Protein AF-A0A6M1XJG4-F1 (afdb_monomer_lite)

Structure (mmCIF, N/CA/C/O backbone):
data_AF-A0A6M1XJG4-F1
#
_entry.id   AF-A0A6M1XJG4-F1
#
loop_
_atom_site.group_PDB
_atom_site.id
_atom_site.type_symbol
_atom_site.label_atom_id
_atom_site.label_alt_id
_atom_site.label_comp_id
_atom_site.label_asym_id
_atom_site.label_entity_id
_atom_site.label_seq_id
_atom_site.pdbx_PDB_ins_code
_atom_site.Cartn_x
_atom_site.Cartn_y
_atom_site.Cartn_z
_atom_site.occupancy
_atom_site.B_iso_or_equiv
_atom_site.auth_seq_id
_atom_site.auth_comp_id
_atom_site.auth_asym_id
_atom_site.auth_atom_id
_atom_site.pdbx_PDB_model_num
ATOM 1 N N . ASP A 1 1 ? 37.666 0.681 -7.922 1.00 51.69 1 ASP A N 1
ATOM 2 C CA . ASP A 1 1 ? 36.746 -0.466 -7.724 1.00 51.69 1 ASP A CA 1
ATOM 3 C C . ASP A 1 1 ? 35.303 -0.149 -7.318 1.00 51.69 1 ASP A C 1
ATOM 5 O O . ASP A 1 1 ? 34.482 -1.057 -7.278 1.00 51.69 1 ASP A O 1
ATOM 9 N N . SER A 1 2 ? 34.914 1.113 -7.099 1.00 64.75 2 SER A N 1
ATOM 10 C CA . SER A 1 2 ? 33.519 1.479 -6.785 1.00 64.75 2 SER A CA 1
ATOM 11 C C . SER A 1 2 ? 32.629 1.726 -8.017 1.00 64.75 2 SER A C 1
ATOM 13 O O . SER A 1 2 ? 31.413 1.564 -7.929 1.00 64.75 2 SER A O 1
ATOM 15 N N . SER A 1 3 ? 33.201 2.077 -9.17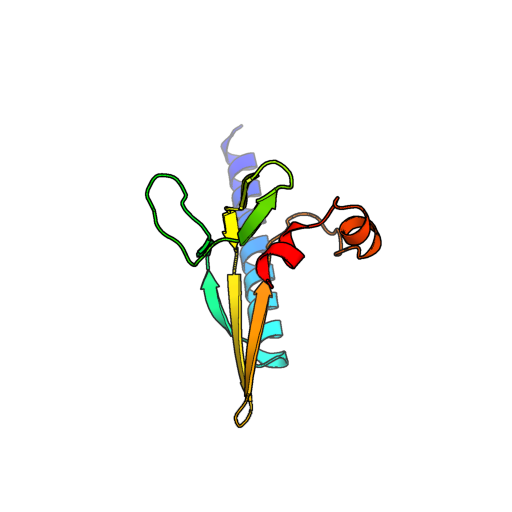5 1.00 84.50 3 SER A N 1
ATOM 16 C CA . SER A 1 3 ? 32.438 2.495 -10.365 1.00 84.50 3 SER A CA 1
ATOM 17 C C . SER A 1 3 ? 31.746 1.338 -11.089 1.00 84.50 3 SER A C 1
ATOM 19 O O . SER A 1 3 ? 30.566 1.451 -11.400 1.00 84.50 3 SER A O 1
ATOM 21 N N . ALA A 1 4 ? 32.426 0.208 -11.309 1.00 92.12 4 ALA A N 1
ATOM 22 C CA . ALA A 1 4 ? 31.849 -0.944 -12.010 1.00 92.12 4 ALA A CA 1
ATOM 23 C C . ALA A 1 4 ? 30.677 -1.560 -11.229 1.00 92.12 4 ALA A C 1
ATOM 25 O O . ALA A 1 4 ? 29.603 -1.784 -11.786 1.00 92.12 4 ALA A O 1
ATOM 26 N N . ARG A 1 5 ? 30.846 -1.742 -9.911 1.00 92.06 5 ARG A N 1
ATOM 27 C CA . ARG A 1 5 ? 29.773 -2.200 -9.018 1.00 92.06 5 ARG A CA 1
ATOM 28 C C . ARG A 1 5 ? 28.599 -1.218 -8.998 1.00 92.06 5 ARG A C 1
ATOM 30 O O . ARG A 1 5 ? 2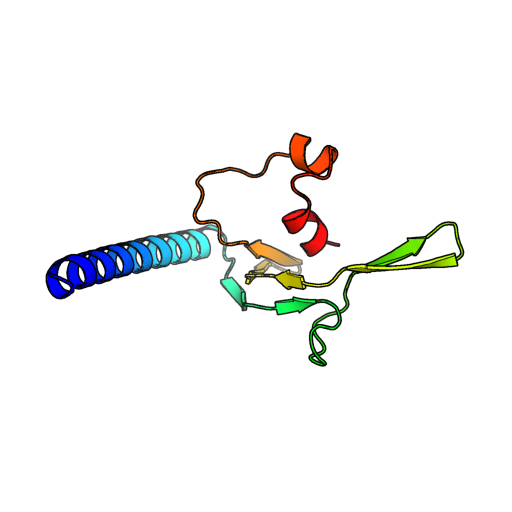7.455 -1.644 -9.111 1.00 92.06 5 ARG A O 1
ATOM 37 N N . MET A 1 6 ? 28.865 0.084 -8.881 1.00 94.19 6 MET A N 1
ATOM 38 C CA . MET A 1 6 ? 27.813 1.107 -8.892 1.00 94.19 6 MET A CA 1
ATOM 39 C C . MET A 1 6 ? 27.062 1.141 -10.230 1.00 94.19 6 MET A C 1
ATOM 41 O O . MET A 1 6 ? 25.837 1.228 -10.246 1.00 94.19 6 MET A O 1
ATOM 45 N N . ASN A 1 7 ? 27.774 1.014 -11.350 1.00 93.88 7 ASN A N 1
ATOM 46 C CA . ASN A 1 7 ? 27.176 0.937 -12.682 1.00 93.88 7 ASN A CA 1
ATOM 47 C C . ASN A 1 7 ? 26.282 -0.298 -12.823 1.00 93.88 7 ASN A C 1
ATOM 49 O O . ASN A 1 7 ? 25.176 -0.188 -13.345 1.00 93.88 7 ASN A O 1
ATOM 53 N N . TYR A 1 8 ? 26.715 -1.446 -12.298 1.00 94.50 8 TYR A N 1
ATOM 54 C CA . TYR A 1 8 ? 25.901 -2.658 -12.286 1.00 94.50 8 TYR A CA 1
ATOM 55 C C . TYR A 1 8 ? 24.629 -2.501 -11.440 1.00 94.50 8 TYR A C 1
ATOM 57 O O . TYR A 1 8 ? 23.546 -2.859 -11.896 1.00 94.50 8 TYR A O 1
ATOM 65 N N . ILE A 1 9 ? 24.722 -1.896 -10.249 1.00 95.12 9 ILE A N 1
ATOM 66 C CA . ILE A 1 9 ? 23.551 -1.611 -9.402 1.00 95.12 9 ILE A CA 1
ATOM 67 C C . ILE A 1 9 ? 22.577 -0.666 -10.116 1.00 95.12 9 ILE A C 1
ATOM 69 O O . ILE A 1 9 ? 21.377 -0.926 -10.137 1.00 95.12 9 ILE A O 1
ATOM 73 N N . ARG A 1 10 ? 23.076 0.406 -10.746 1.00 95.50 10 ARG A N 1
ATOM 74 C CA . ARG A 1 10 ? 22.246 1.333 -11.537 1.00 95.50 10 ARG A CA 1
ATOM 75 C C . ARG A 1 10 ? 21.554 0.624 -12.697 1.00 95.50 10 ARG A C 1
ATOM 77 O O . ARG A 1 10 ? 20.370 0.853 -12.927 1.00 95.50 10 ARG A O 1
ATOM 84 N N . TYR A 1 11 ? 22.276 -0.252 -13.394 1.00 96.31 11 TYR A N 1
ATOM 85 C CA . TYR A 1 11 ? 21.718 -1.070 -14.464 1.00 96.31 11 TYR A CA 1
ATOM 86 C C . TYR A 1 11 ? 20.587 -1.967 -13.947 1.00 96.31 11 TYR A C 1
ATOM 88 O O . TYR A 1 11 ? 19.483 -1.927 -14.489 1.00 96.31 11 TYR A O 1
ATOM 96 N N . GLN A 1 12 ? 20.818 -2.715 -12.862 1.00 96.00 12 GLN A N 1
ATOM 97 C CA . GLN A 1 12 ? 19.791 -3.566 -12.258 1.00 96.00 12 GLN A CA 1
ATOM 98 C C . GLN A 1 12 ? 18.575 -2.762 -11.788 1.00 96.00 12 GLN A C 1
ATOM 100 O O . GLN A 1 12 ? 17.447 -3.165 -12.056 1.00 96.00 12 GLN A O 1
ATOM 105 N N . LEU A 1 13 ? 18.785 -1.605 -11.153 1.00 95.12 13 LEU A N 1
ATOM 106 C CA . LEU A 1 13 ? 17.697 -0.729 -10.724 1.00 95.12 13 LEU A CA 1
ATOM 107 C C . LEU A 1 13 ? 16.859 -0.250 -11.917 1.00 95.12 13 LEU A C 1
ATOM 109 O O . LEU A 1 13 ? 15.633 -0.305 -11.860 1.00 95.12 13 LEU A O 1
ATOM 113 N N . GLY A 1 14 ? 17.507 0.149 -13.015 1.00 97.06 14 GLY A N 1
ATOM 114 C CA . GLY A 1 14 ? 16.821 0.531 -14.250 1.00 97.06 14 GLY A CA 1
ATOM 115 C C . GLY A 1 14 ? 15.972 -0.606 -14.823 1.00 97.06 14 GLY A C 1
ATOM 116 O O . GLY A 1 14 ? 14.809 -0.395 -15.162 1.00 97.06 14 GLY A O 1
ATOM 117 N N . GLN A 1 15 ? 16.514 -1.827 -14.859 1.00 96.31 15 GLN A N 1
ATOM 118 C CA . GLN A 1 15 ? 15.773 -3.014 -15.299 1.00 96.31 15 GLN A CA 1
ATOM 119 C C . GLN A 1 15 ? 14.573 -3.317 -14.391 1.00 96.31 15 GLN A C 1
ATOM 121 O O . GLN A 1 15 ? 13.491 -3.647 -14.878 1.00 96.31 15 GLN A O 1
ATOM 126 N N . THR A 1 16 ? 14.733 -3.174 -13.075 1.00 93.75 16 THR A N 1
ATOM 127 C CA . THR A 1 16 ? 13.644 -3.363 -12.111 1.00 93.75 16 THR A CA 1
ATOM 128 C C . THR A 1 16 ? 12.540 -2.327 -12.307 1.00 93.75 16 THR A C 1
ATOM 130 O O . THR A 1 16 ? 11.376 -2.707 -12.412 1.00 93.75 16 THR A O 1
ATOM 133 N N . ILE A 1 17 ? 12.880 -1.041 -12.444 1.00 94.38 17 ILE A N 1
ATOM 134 C CA . ILE A 1 17 ? 11.898 0.033 -12.674 1.00 94.38 17 ILE A CA 1
ATOM 135 C C . ILE A 1 17 ? 11.108 -0.212 -13.964 1.00 94.38 17 ILE A C 1
ATOM 137 O O . ILE A 1 17 ? 9.884 -0.070 -13.965 1.00 94.38 17 ILE A O 1
ATOM 141 N N . GLN A 1 18 ? 11.776 -0.631 -15.044 1.00 96.31 18 GLN A N 1
ATOM 142 C CA . GLN A 1 18 ? 11.115 -0.953 -16.313 1.00 96.31 18 GLN A CA 1
ATOM 143 C C . GLN A 1 18 ? 10.111 -2.102 -16.154 1.00 96.31 18 GLN A C 1
ATOM 145 O O . GLN A 1 18 ? 8.962 -1.977 -16.578 1.00 96.31 18 GLN A O 1
ATOM 150 N N . LYS A 1 19 ? 10.514 -3.196 -15.496 1.00 93.00 19 LYS A N 1
ATOM 151 C CA . LYS A 1 19 ? 9.641 -4.354 -15.247 1.00 93.00 19 LYS A CA 1
ATOM 152 C C . LYS A 1 19 ? 8.443 -4.001 -14.368 1.00 93.00 19 LYS A C 1
ATOM 154 O O . LYS A 1 19 ? 7.324 -4.384 -14.698 1.00 93.00 19 LYS A O 1
ATOM 159 N N . VAL A 1 20 ? 8.665 -3.257 -13.282 1.00 91.00 20 VAL A N 1
ATOM 160 C CA . VAL A 1 20 ? 7.592 -2.822 -12.375 1.00 91.00 20 VAL A CA 1
ATOM 161 C C . VAL A 1 20 ? 6.618 -1.906 -13.110 1.00 91.00 20 VAL A C 1
ATOM 163 O O . VAL A 1 20 ? 5.418 -2.148 -13.074 1.00 91.00 20 VAL A O 1
ATOM 166 N N . THR A 1 21 ? 7.118 -0.917 -13.854 1.00 92.31 21 THR A N 1
ATOM 167 C CA . THR A 1 21 ? 6.270 -0.011 -14.648 1.00 92.31 21 THR A CA 1
ATOM 168 C C . THR A 1 21 ? 5.408 -0.779 -15.648 1.00 92.31 21 THR A C 1
ATOM 170 O O . THR A 1 21 ? 4.203 -0.544 -15.733 1.00 92.31 21 THR A O 1
ATOM 173 N N . TRP A 1 22 ? 5.998 -1.736 -16.370 1.00 94.75 22 TRP A N 1
ATOM 174 C CA . TRP A 1 22 ? 5.262 -2.588 -17.303 1.00 94.75 22 TRP A CA 1
ATOM 175 C C . TRP A 1 22 ? 4.164 -3.403 -16.604 1.00 94.75 22 TRP A C 1
ATOM 177 O O . TRP A 1 22 ? 3.030 -3.443 -17.085 1.00 94.75 22 TRP A O 1
ATOM 187 N N . ALA A 1 23 ? 4.475 -4.015 -15.457 1.00 91.00 23 ALA A N 1
ATOM 188 C CA . ALA A 1 23 ? 3.517 -4.811 -14.695 1.00 91.00 23 ALA A CA 1
ATOM 189 C C . ALA A 1 23 ? 2.345 -3.956 -14.189 1.00 91.00 23 ALA A C 1
ATOM 191 O O . ALA A 1 23 ? 1.191 -4.346 -14.356 1.00 91.00 23 ALA A O 1
ATOM 192 N N . LEU A 1 24 ? 2.625 -2.759 -13.661 1.00 89.75 24 LEU A N 1
ATOM 193 C CA . LEU A 1 24 ? 1.600 -1.823 -13.193 1.00 89.75 24 LEU A CA 1
ATOM 194 C C . LEU A 1 24 ? 0.686 -1.350 -14.328 1.00 89.75 24 LEU A C 1
ATOM 196 O O . LEU A 1 24 ? -0.533 -1.335 -14.172 1.00 89.75 24 LEU A O 1
ATOM 200 N N . GLN A 1 25 ? 1.250 -1.031 -15.496 1.00 92.12 25 GLN A N 1
ATOM 201 C CA . GLN A 1 25 ? 0.455 -0.676 -16.674 1.00 92.12 25 GLN A CA 1
ATOM 202 C C . GLN A 1 25 ? -0.436 -1.833 -17.140 1.00 92.12 25 GLN A C 1
ATOM 204 O O . GLN A 1 25 ? -1.588 -1.614 -17.511 1.00 92.12 25 GLN A O 1
ATOM 209 N N . LYS A 1 26 ? 0.086 -3.066 -17.137 1.00 94.06 26 LYS A N 1
ATOM 210 C CA . LYS A 1 26 ? -0.678 -4.265 -17.506 1.00 94.06 26 LYS A CA 1
ATOM 211 C C . LYS A 1 26 ? -1.822 -4.514 -16.519 1.00 94.06 26 LYS A C 1
ATOM 213 O O . LYS A 1 26 ? -2.940 -4.766 -16.955 1.00 94.06 26 LYS A O 1
ATOM 218 N N . GLN A 1 27 ? -1.549 -4.412 -15.218 1.00 91.50 27 GLN A N 1
ATOM 219 C CA . GLN A 1 27 ? -2.544 -4.571 -14.160 1.00 91.50 27 GLN A CA 1
ATOM 220 C C . GLN A 1 27 ? -3.656 -3.531 -14.299 1.00 91.50 27 GLN A C 1
ATOM 222 O O . GLN A 1 27 ? -4.816 -3.913 -14.388 1.00 91.50 27 GLN A O 1
ATOM 227 N N . SER A 1 28 ? -3.301 -2.249 -14.426 1.00 91.56 28 SER A N 1
ATOM 228 C CA . SER A 1 28 ? -4.276 -1.161 -14.556 1.00 91.56 28 SER A CA 1
ATOM 229 C C . SER A 1 28 ? -5.197 -1.335 -15.769 1.00 91.56 28 SER A C 1
ATOM 231 O O . SER A 1 28 ? -6.410 -1.190 -15.654 1.00 91.56 28 SER A O 1
ATOM 233 N N . LYS A 1 29 ? -4.652 -1.754 -16.922 1.00 92.31 29 LYS A N 1
ATOM 234 C CA . LYS A 1 29 ? -5.459 -2.056 -18.118 1.00 92.31 29 LYS A CA 1
ATOM 235 C C . LYS A 1 29 ? -6.422 -3.228 -17.929 1.00 92.31 29 LYS A C 1
ATOM 237 O O . LYS A 1 29 ? -7.475 -3.235 -18.553 1.00 92.31 29 LYS A O 1
ATOM 242 N N . ASN A 1 30 ? -6.044 -4.224 -17.131 1.00 92.69 30 ASN A N 1
ATOM 243 C CA . ASN A 1 30 ? -6.837 -5.436 -16.944 1.00 92.69 30 ASN A CA 1
ATOM 244 C C . ASN A 1 30 ? -7.912 -5.288 -15.860 1.00 92.69 30 ASN A C 1
ATOM 246 O O . ASN A 1 30 ? -8.915 -5.988 -15.928 1.00 92.69 30 ASN A O 1
ATOM 250 N N . THR A 1 31 ? -7.697 -4.436 -14.856 1.00 91.44 31 THR A N 1
ATOM 251 C CA . THR A 1 31 ? -8.623 -4.274 -13.724 1.00 91.44 31 THR A CA 1
ATOM 252 C C . THR A 1 31 ? -9.433 -2.982 -13.779 1.00 91.44 31 THR A C 1
ATOM 254 O O . THR A 1 31 ? -10.375 -2.840 -13.012 1.00 91.44 31 THR A O 1
ATOM 257 N N . GLY A 1 32 ? -9.041 -2.004 -14.603 1.00 91.81 32 GLY A N 1
ATOM 258 C CA . GLY A 1 32 ? -9.588 -0.642 -14.550 1.00 91.81 32 GLY A CA 1
ATOM 259 C C . GLY A 1 32 ? -9.127 0.164 -13.326 1.00 91.81 32 GLY A C 1
ATOM 260 O O . GLY A 1 32 ? -9.360 1.373 -13.257 1.00 91.81 32 GLY A O 1
ATOM 261 N N . MET A 1 33 ? -8.422 -0.477 -12.387 1.00 94.12 33 MET A N 1
ATOM 262 C CA . MET A 1 33 ? -7.885 0.164 -11.192 1.00 94.12 33 MET A CA 1
ATOM 263 C C . MET A 1 33 ? -6.704 1.054 -11.570 1.00 94.12 33 MET A C 1
ATOM 265 O O . MET A 1 33 ? -5.824 0.666 -12.348 1.00 94.12 33 MET A O 1
ATOM 269 N N . HIS A 1 34 ? -6.654 2.246 -10.998 1.00 93.19 34 HIS A N 1
ATOM 270 C CA . HIS A 1 34 ? -5.546 3.175 -11.171 1.00 93.19 34 HIS A CA 1
ATOM 271 C C . HIS A 1 34 ? -5.164 3.804 -9.828 1.00 93.19 34 HIS A C 1
ATOM 273 O O . HIS A 1 34 ? -6.023 3.924 -8.954 1.00 93.19 34 HIS A O 1
ATOM 279 N N . PRO A 1 35 ? -3.891 4.199 -9.639 1.00 94.56 35 PRO A N 1
ATOM 280 C CA . PRO A 1 35 ? -3.455 4.810 -8.391 1.00 94.56 35 PRO A C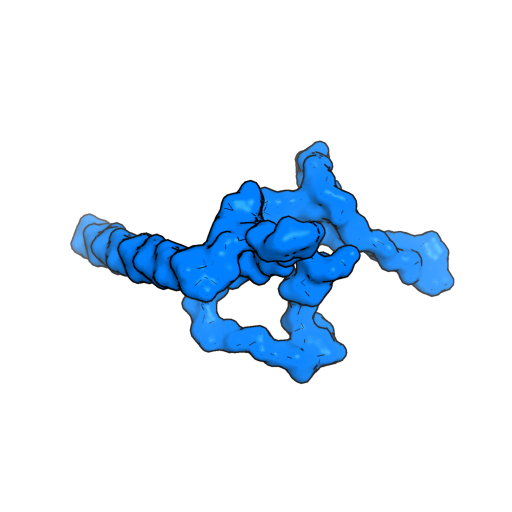A 1
ATOM 281 C C . PRO A 1 35 ? -4.268 6.057 -8.055 1.00 94.56 35 PRO A C 1
ATOM 283 O O . PRO A 1 35 ? -4.275 7.017 -8.825 1.00 94.56 35 PRO A O 1
ATOM 286 N N . LEU A 1 36 ? -4.916 6.041 -6.892 1.00 95.12 36 LEU A N 1
ATOM 287 C CA . LEU A 1 36 ? -5.582 7.203 -6.315 1.00 95.12 36 LEU A CA 1
ATOM 288 C C . LEU A 1 36 ? -4.585 8.021 -5.495 1.00 95.12 36 LEU A C 1
ATOM 290 O O . LEU A 1 36 ? -4.465 9.231 -5.668 1.00 95.12 36 LEU A O 1
ATOM 294 N N . GLN A 1 37 ? -3.853 7.351 -4.603 1.00 95.19 37 GLN A N 1
ATOM 295 C CA . GLN A 1 37 ? -2.881 7.993 -3.727 1.00 95.19 37 GLN A CA 1
ATOM 296 C C . GLN A 1 37 ? -1.779 7.012 -3.318 1.00 95.19 37 GLN A C 1
ATOM 298 O O . GLN A 1 37 ? -2.000 5.807 -3.210 1.00 95.19 37 GLN A O 1
ATOM 303 N N . THR A 1 38 ? -0.580 7.534 -3.076 1.00 94.88 38 THR A N 1
ATOM 304 C CA . THR A 1 38 ? 0.583 6.776 -2.593 1.00 94.88 38 THR A CA 1
ATOM 305 C C . THR A 1 38 ? 1.094 7.360 -1.284 1.00 94.88 38 THR A C 1
ATOM 307 O O . THR A 1 38 ? 0.927 8.557 -1.048 1.00 94.88 38 THR A O 1
ATOM 310 N N . GLU A 1 39 ? 1.776 6.545 -0.479 1.00 94.19 39 GLU A N 1
ATOM 311 C CA . GLU A 1 39 ? 2.482 6.971 0.738 1.00 94.19 39 GLU A CA 1
ATOM 312 C C . GLU A 1 39 ? 1.557 7.673 1.754 1.00 94.19 39 GLU A C 1
ATOM 314 O O . GLU A 1 39 ? 1.888 8.712 2.329 1.00 94.19 39 GLU A O 1
ATOM 319 N N . ILE A 1 40 ? 0.364 7.111 1.966 1.00 93.44 40 ILE A N 1
ATOM 320 C CA . ILE A 1 40 ? -0.676 7.701 2.814 1.00 93.44 40 ILE A CA 1
ATOM 321 C C . ILE A 1 40 ? -0.364 7.414 4.279 1.00 93.44 40 ILE A C 1
ATOM 323 O O . ILE A 1 40 ? -0.297 6.261 4.695 1.00 93.44 40 ILE A O 1
ATOM 327 N N . LEU A 1 41 ? -0.213 8.457 5.091 1.00 93.75 41 LEU A N 1
ATOM 328 C CA . LEU A 1 41 ? -0.115 8.303 6.542 1.00 93.75 41 LEU A CA 1
ATOM 329 C C . LEU A 1 41 ? -1.502 8.023 7.131 1.00 93.75 41 LEU A C 1
ATOM 331 O O . LEU A 1 41 ? -2.475 8.654 6.720 1.00 93.75 41 LEU A O 1
ATOM 335 N N . PHE A 1 42 ? -1.580 7.152 8.136 1.00 92.06 42 PHE A N 1
ATOM 336 C CA . PHE A 1 42 ? -2.766 6.987 8.980 1.00 92.06 42 PHE A CA 1
ATOM 337 C C . PHE A 1 42 ? -2.397 7.109 10.458 1.00 92.06 42 PHE A C 1
ATOM 339 O O . PHE A 1 42 ? -1.315 6.697 10.896 1.00 92.06 42 PHE A O 1
ATOM 346 N N . GLY A 1 43 ? -3.297 7.712 11.230 1.00 89.81 43 GLY A N 1
ATOM 347 C CA . GLY A 1 43 ? -3.006 8.157 12.586 1.00 89.81 43 GLY A CA 1
ATOM 348 C C . GLY A 1 43 ? -2.060 9.364 12.612 1.00 89.81 43 GLY A C 1
ATOM 349 O O . GLY A 1 43 ? -1.864 10.067 11.618 1.00 89.81 43 GLY A O 1
ATOM 350 N N . GLN A 1 44 ? -1.476 9.633 13.781 1.00 84.12 44 GLN A N 1
ATOM 351 C CA . GLN A 1 44 ? -0.592 10.782 13.986 1.00 84.12 44 GLN A CA 1
ATOM 352 C C . GLN A 1 44 ? 0.877 10.347 14.048 1.00 84.12 44 GLN A C 1
ATOM 354 O O . GLN A 1 44 ? 1.303 9.659 14.983 1.00 84.12 44 GLN A O 1
ATOM 359 N N . ILE A 1 45 ? 1.675 10.785 13.070 1.00 79.44 45 ILE A N 1
ATOM 360 C CA . ILE A 1 45 ? 3.113 10.493 12.973 1.00 79.44 45 ILE A CA 1
ATOM 361 C C . ILE A 1 45 ? 3.879 11.816 12.933 1.00 79.44 45 ILE A C 1
ATOM 363 O O . ILE A 1 45 ? 3.671 12.623 12.037 1.00 79.44 45 ILE A O 1
ATOM 367 N N . ALA A 1 46 ? 4.765 12.045 13.910 1.00 74.19 46 ALA A N 1
ATOM 368 C CA . ALA A 1 46 ? 5.659 13.214 13.968 1.00 74.19 46 ALA A CA 1
ATOM 369 C C . ALA A 1 46 ? 4.967 14.585 13.755 1.00 74.19 46 ALA A C 1
ATOM 371 O O . ALA A 1 46 ? 5.548 15.498 13.180 1.00 74.19 46 ALA A O 1
ATOM 372 N N . GLY A 1 47 ? 3.713 14.729 14.203 1.00 76.00 47 GLY A N 1
ATOM 373 C CA . GLY A 1 47 ? 2.922 15.956 14.038 1.00 76.00 47 GLY A CA 1
ATOM 374 C C . GLY A 1 47 ? 2.192 16.084 12.695 1.00 76.00 47 GLY A C 1
ATOM 375 O O . GLY A 1 47 ? 1.297 16.918 12.586 1.00 76.00 47 GLY A O 1
ATOM 376 N N . ALA A 1 48 ? 2.489 15.232 11.711 1.00 73.69 48 ALA A N 1
ATOM 377 C CA . ALA A 1 48 ? 1.707 15.123 10.486 1.00 73.69 48 ALA A CA 1
ATOM 378 C C . ALA A 1 48 ? 0.419 14.330 10.756 1.00 73.69 48 ALA A C 1
ATOM 380 O O . ALA A 1 48 ? 0.449 13.231 11.327 1.00 73.69 48 ALA A O 1
ATOM 381 N N . LYS A 1 49 ? -0.719 14.907 10.361 1.00 73.69 49 LYS A N 1
ATOM 382 C CA . LYS A 1 49 ? -2.034 14.272 10.460 1.00 73.69 49 LYS A CA 1
ATOM 383 C C . LYS A 1 49 ? -2.340 13.574 9.137 1.00 73.69 49 LYS A C 1
ATOM 385 O O . LYS A 1 49 ? -2.472 14.236 8.112 1.00 73.69 49 LYS A O 1
ATOM 390 N N . GLY A 1 50 ? -2.387 12.246 9.179 1.00 83.31 50 GLY A N 1
ATOM 391 C CA . GLY A 1 50 ? -2.844 11.414 8.074 1.00 83.31 50 GLY A CA 1
ATOM 392 C C . GLY A 1 50 ? -4.363 11.244 8.061 1.00 83.31 50 GLY A C 1
ATOM 393 O O . GLY A 1 50 ? -5.087 11.991 8.728 1.00 83.31 50 GLY A O 1
ATOM 394 N N . ILE A 1 51 ? -4.842 10.222 7.351 1.00 89.75 51 ILE A N 1
ATOM 395 C CA . ILE A 1 51 ? -6.214 9.731 7.541 1.00 89.75 51 ILE A CA 1
ATOM 396 C C . ILE A 1 51 ? -6.394 9.222 8.981 1.00 89.75 51 ILE A C 1
ATOM 398 O O . ILE A 1 51 ? -5.418 9.015 9.715 1.00 89.75 51 ILE A O 1
ATOM 402 N N . THR A 1 52 ? -7.643 9.038 9.406 1.00 88.12 52 THR A N 1
ATOM 403 C CA . THR A 1 52 ? -7.949 8.487 10.732 1.00 88.12 52 THR A CA 1
ATOM 404 C C . THR A 1 52 ? -7.232 7.150 10.916 1.00 88.12 52 THR A C 1
ATOM 406 O O . THR A 1 52 ? -7.245 6.312 10.024 1.00 88.12 52 THR A O 1
ATOM 409 N N . GLY A 1 53 ? -6.538 6.989 12.044 1.00 86.19 53 GLY A N 1
ATOM 410 C CA . GLY A 1 53 ? -5.904 5.720 12.397 1.00 86.19 53 GLY A CA 1
ATOM 411 C C . GLY A 1 53 ? -6.817 4.856 13.256 1.00 86.19 53 GLY A C 1
ATOM 412 O O . GLY A 1 53 ? -7.805 5.348 13.799 1.00 86.19 53 GLY A O 1
ATOM 413 N N . LEU A 1 54 ? -6.450 3.587 13.415 1.00 88.81 54 LEU A N 1
ATOM 414 C CA . LEU A 1 54 ? -7.212 2.640 14.219 1.00 88.81 54 LEU A CA 1
ATOM 415 C C . LEU A 1 54 ? -7.005 2.907 15.718 1.00 88.81 54 LEU A C 1
ATOM 417 O O . LEU A 1 54 ? -5.875 3.030 16.201 1.00 88.81 54 LEU A O 1
ATOM 421 N N . GLU A 1 55 ? -8.108 2.975 16.456 1.00 90.88 55 GLU A N 1
ATOM 422 C CA . GLU A 1 55 ? -8.132 3.136 17.907 1.00 90.88 55 GLU A CA 1
ATOM 423 C C . GLU A 1 55 ? -8.902 1.971 18.532 1.00 90.88 55 GLU A C 1
ATOM 425 O O . GLU A 1 55 ? -10.082 1.776 18.252 1.00 90.88 55 GLU A O 1
ATOM 430 N N . LEU A 1 56 ? -8.234 1.201 19.392 1.00 91.00 56 LEU A N 1
ATOM 431 C CA . LEU A 1 56 ? -8.813 0.035 20.053 1.00 91.00 56 LEU A CA 1
ATOM 432 C C . LEU A 1 56 ? -8.898 0.277 21.567 1.00 91.00 56 LEU A C 1
ATOM 434 O O . LEU A 1 56 ? -7.877 0.598 22.189 1.00 91.00 56 LEU A O 1
ATOM 438 N N . PRO A 1 57 ? -10.078 0.122 22.193 1.00 94.94 57 PRO A N 1
ATOM 439 C CA . PRO A 1 57 ? -10.201 0.219 23.639 1.00 94.94 57 PRO A CA 1
ATOM 440 C C . PRO A 1 57 ? -9.534 -0.985 24.314 1.00 94.94 57 PRO A C 1
ATOM 442 O O . PRO A 1 57 ? -9.674 -2.126 23.875 1.00 94.94 57 PRO A O 1
ATOM 445 N N . LEU A 1 58 ? -8.829 -0.735 25.413 1.00 96.81 58 LEU A N 1
ATOM 446 C CA . LEU A 1 58 ? -8.244 -1.770 26.259 1.00 96.81 58 LEU A CA 1
ATOM 447 C C . LEU A 1 58 ? -9.120 -1.993 27.495 1.00 96.81 58 LEU A C 1
ATOM 449 O O . LEU A 1 58 ? -9.748 -1.069 28.012 1.00 96.81 58 LEU A O 1
ATOM 453 N N . SER A 1 59 ? -9.126 -3.222 28.015 1.00 95.69 59 SER A N 1
ATOM 454 C CA . SER A 1 59 ? -9.950 -3.617 29.169 1.00 95.69 59 SER A CA 1
ATOM 455 C C . SER A 1 59 ? -9.643 -2.841 30.455 1.00 95.69 59 SER A C 1
ATOM 457 O O . SER A 1 59 ? -10.486 -2.761 31.342 1.00 95.69 59 SER A O 1
ATOM 459 N N . ASN A 1 60 ? -8.458 -2.237 30.554 1.00 95.50 60 ASN A N 1
ATOM 460 C CA . ASN A 1 60 ? -8.043 -1.393 31.674 1.00 95.50 60 ASN A CA 1
ATOM 461 C C . ASN A 1 60 ? -8.452 0.087 31.523 1.00 95.50 60 ASN A C 1
ATOM 463 O O . ASN A 1 60 ? -7.974 0.926 32.284 1.00 95.50 60 ASN A O 1
ATOM 467 N N . GLY A 1 61 ? -9.281 0.426 30.530 1.00 94.69 61 GLY A N 1
ATOM 468 C CA . GLY A 1 61 ? -9.695 1.802 30.236 1.00 94.69 61 GLY A CA 1
ATOM 469 C C . GLY A 1 61 ? -8.678 2.610 29.422 1.00 94.69 61 GLY A C 1
ATOM 470 O O . GLY A 1 61 ? -8.930 3.774 29.115 1.00 94.69 61 GLY A O 1
ATOM 471 N N . GLY A 1 62 ? -7.541 2.012 29.052 1.00 96.38 62 GLY A N 1
ATOM 472 C CA . GLY A 1 62 ? -6.594 2.591 28.105 1.00 96.38 62 GLY A CA 1
ATOM 473 C C . GLY A 1 62 ? -7.083 2.513 26.657 1.00 96.38 62 GLY A C 1
ATOM 474 O O . GLY A 1 62 ? -8.073 1.854 26.339 1.00 96.38 62 GLY A O 1
ATOM 475 N N . LYS A 1 63 ? -6.347 3.168 25.759 1.00 95.38 63 LYS A N 1
ATOM 476 C CA . LYS A 1 63 ? -6.574 3.126 24.311 1.00 95.38 63 LYS A CA 1
ATOM 477 C C . LYS A 1 63 ? -5.281 2.758 23.598 1.00 95.38 63 LYS A C 1
ATOM 479 O O . LYS A 1 63 ? -4.226 3.320 23.895 1.00 95.38 63 LYS A O 1
ATOM 484 N N . LEU A 1 64 ? -5.365 1.819 22.665 1.00 92.38 64 LEU A N 1
ATOM 485 C CA . LEU A 1 64 ? -4.288 1.479 21.748 1.00 92.38 64 LEU A CA 1
ATOM 486 C C . LEU A 1 64 ? -4.507 2.236 20.440 1.00 92.38 64 LEU A C 1
ATOM 488 O O . LEU A 1 64 ? -5.521 2.044 19.778 1.00 92.38 64 LEU A O 1
ATOM 492 N N . HIS A 1 65 ? -3.541 3.066 20.059 1.00 91.19 65 HIS A N 1
ATOM 493 C CA . HIS A 1 65 ? -3.556 3.767 18.779 1.00 91.19 65 HIS A CA 1
ATOM 494 C C . HIS A 1 65 ? -2.587 3.093 17.812 1.00 91.19 65 HIS A C 1
ATOM 496 O O . HIS A 1 65 ? -1.381 3.044 18.069 1.00 91.19 65 HIS A O 1
ATOM 502 N N . VAL A 1 66 ? -3.103 2.615 16.685 1.00 91.62 66 VAL A N 1
ATOM 503 C CA . VAL A 1 66 ? -2.299 2.065 15.596 1.00 91.62 66 VAL A CA 1
ATOM 504 C C . VAL A 1 66 ? -2.118 3.144 14.536 1.00 91.62 66 VAL A C 1
ATOM 506 O O . VAL A 1 66 ? -3.058 3.822 14.120 1.00 91.62 66 VAL A O 1
ATOM 509 N N . ARG A 1 67 ? -0.870 3.325 14.117 1.00 91.94 67 ARG A N 1
ATOM 510 C CA . ARG A 1 67 ? -0.469 4.316 13.120 1.00 91.94 67 ARG A CA 1
ATOM 511 C C . ARG A 1 67 ? 0.535 3.706 12.165 1.00 91.94 67 ARG A C 1
ATOM 513 O O . ARG A 1 67 ? 1.277 2.797 12.539 1.00 91.94 67 ARG A O 1
ATOM 520 N N . GLY A 1 68 ? 0.625 4.270 10.974 1.00 92.25 68 GLY A N 1
ATOM 521 C CA . GLY A 1 68 ? 1.578 3.808 9.983 1.00 92.25 68 GLY A CA 1
ATOM 522 C C . GLY A 1 68 ? 1.421 4.527 8.659 1.00 92.25 68 GLY A C 1
ATOM 523 O O . GLY A 1 68 ? 0.927 5.653 8.586 1.00 92.25 68 GLY A O 1
ATOM 524 N N . LYS A 1 69 ? 1.876 3.853 7.610 1.00 94.00 69 LYS A N 1
ATOM 525 C CA . LYS A 1 69 ? 1.832 4.345 6.242 1.00 94.00 69 LYS A CA 1
ATOM 526 C C . LYS A 1 69 ? 1.322 3.237 5.328 1.00 94.00 69 LYS A C 1
ATOM 528 O O . LYS A 1 69 ? 1.774 2.103 5.467 1.00 94.00 69 LYS A O 1
ATOM 533 N N . ILE A 1 70 ? 0.386 3.572 4.453 1.00 94.75 70 ILE A N 1
ATOM 534 C CA . ILE A 1 70 ? -0.113 2.732 3.365 1.00 94.75 70 ILE A CA 1
ATOM 535 C C . ILE A 1 70 ? 0.693 3.092 2.118 1.00 94.75 70 ILE A C 1
ATOM 537 O O . ILE A 1 70 ? 0.786 4.269 1.763 1.00 94.75 70 ILE A O 1
ATOM 541 N N . ASP A 1 71 ? 1.269 2.099 1.450 1.00 94.88 71 ASP A N 1
ATOM 542 C CA . ASP A 1 71 ? 2.117 2.327 0.276 1.00 94.88 71 ASP A CA 1
ATOM 543 C C . ASP A 1 71 ? 1.317 2.895 -0.905 1.00 94.88 71 ASP A C 1
ATOM 545 O O . ASP A 1 71 ? 1.725 3.890 -1.513 1.00 94.88 71 ASP A O 1
ATOM 549 N N . ARG A 1 72 ? 0.159 2.302 -1.228 1.00 95.00 72 ARG A N 1
ATOM 550 C CA . ARG A 1 72 ? -0.713 2.771 -2.312 1.00 95.00 72 ARG A CA 1
ATOM 551 C C . ARG A 1 72 ? -2.169 2.346 -2.131 1.00 95.00 72 ARG A C 1
ATOM 553 O O . ARG A 1 72 ? -2.445 1.223 -1.719 1.00 95.00 72 ARG A O 1
ATOM 560 N N . ILE A 1 73 ? -3.083 3.236 -2.508 1.00 95.06 73 ILE A N 1
ATOM 561 C CA . ILE A 1 73 ? -4.499 2.938 -2.731 1.00 95.06 73 ILE A CA 1
ATOM 562 C C . ILE A 1 73 ? -4.795 3.147 -4.216 1.00 95.06 73 ILE A C 1
ATOM 564 O O . ILE A 1 73 ? -4.506 4.214 -4.762 1.00 95.06 73 ILE A O 1
ATOM 568 N N . ASP A 1 74 ? -5.376 2.133 -4.847 1.00 95.31 74 ASP A N 1
ATOM 569 C CA . ASP A 1 74 ? -5.901 2.181 -6.208 1.00 95.31 74 ASP A CA 1
ATOM 570 C C . ASP A 1 74 ? -7.434 2.270 -6.165 1.00 95.31 74 ASP A C 1
ATOM 572 O O . ASP A 1 74 ? -8.064 1.728 -5.255 1.00 95.31 74 ASP A O 1
ATOM 576 N N . VAL A 1 75 ? -8.027 2.926 -7.163 1.00 95.94 75 VAL A N 1
ATOM 577 C CA . VAL A 1 75 ? -9.478 3.081 -7.318 1.00 95.94 75 VAL A CA 1
ATOM 578 C C . VAL A 1 75 ? -9.936 2.620 -8.699 1.00 95.94 75 VAL A C 1
ATOM 580 O O . VAL A 1 75 ? -9.231 2.821 -9.691 1.00 95.94 75 VAL A O 1
ATOM 583 N N . ALA A 1 76 ? -11.129 2.038 -8.771 1.00 95.06 76 ALA A N 1
ATOM 584 C CA . ALA A 1 76 ? -11.908 1.925 -10.000 1.00 95.06 76 ALA A CA 1
ATOM 585 C C . ALA A 1 76 ? -13.358 2.314 -9.726 1.00 95.06 76 ALA A C 1
ATOM 587 O O . ALA A 1 76 ? -13.889 2.071 -8.643 1.00 95.06 76 ALA A O 1
ATOM 588 N N . SER A 1 77 ? -13.999 2.887 -10.737 1.00 92.94 77 SER A N 1
ATOM 589 C CA . SER A 1 77 ? -15.432 3.158 -10.729 1.00 92.94 77 SER A CA 1
ATOM 590 C C . SER A 1 77 ? -16.087 2.292 -11.793 1.00 92.94 77 SER A C 1
ATOM 592 O O . SER A 1 77 ? -15.680 2.334 -12.956 1.00 92.94 77 SER A O 1
ATOM 594 N N . GLU A 1 78 ? -17.087 1.513 -11.399 1.00 87.62 78 GLU A N 1
ATOM 595 C CA . GLU A 1 78 ? -17.877 0.684 -12.303 1.00 87.62 78 GLU A CA 1
ATOM 596 C C . GLU A 1 78 ? -19.358 0.947 -12.032 1.00 87.62 78 GLU A C 1
ATOM 598 O O . GLU A 1 78 ? -19.857 0.680 -10.944 1.00 87.62 78 GLU A O 1
ATOM 603 N N . GLN A 1 79 ? -20.057 1.500 -13.027 1.00 86.00 79 GLN A N 1
ATOM 604 C CA . GLN A 1 79 ? -21.454 1.935 -12.901 1.00 86.00 79 GLN A CA 1
ATOM 605 C C . GLN A 1 79 ? -21.653 2.928 -11.740 1.00 86.00 79 GLN A C 1
ATOM 607 O O . GLN A 1 79 ? -21.190 4.064 -11.841 1.00 86.00 79 GLN A O 1
ATOM 612 N N . GLU A 1 80 ? -22.341 2.518 -10.672 1.00 89.75 80 GLU A N 1
ATOM 613 C CA . GLU A 1 80 ? -22.590 3.324 -9.469 1.00 89.75 80 GLU A CA 1
ATOM 614 C C . GLU A 1 80 ? -21.657 2.959 -8.299 1.00 89.75 80 GLU A C 1
ATOM 616 O O . GLU A 1 80 ? -21.660 3.645 -7.277 1.00 89.75 80 GLU A O 1
ATOM 621 N N . ASP A 1 81 ? -20.815 1.933 -8.457 1.00 93.94 81 ASP A N 1
ATOM 622 C CA . ASP A 1 81 ? -19.950 1.430 -7.395 1.00 93.94 81 ASP A CA 1
ATOM 623 C C . ASP A 1 81 ? -18.517 1.966 -7.513 1.00 93.94 81 ASP A C 1
ATOM 625 O O . ASP A 1 81 ? -17.934 2.088 -8.597 1.00 93.94 81 ASP A O 1
ATOM 629 N N . THR A 1 82 ? -17.922 2.273 -6.358 1.00 93.88 82 THR A N 1
ATOM 630 C CA . THR A 1 82 ? -16.505 2.640 -6.235 1.00 93.88 82 THR A CA 1
ATOM 631 C C . THR A 1 82 ? -15.755 1.545 -5.497 1.00 93.88 82 THR A C 1
ATOM 633 O O . THR A 1 82 ? -16.063 1.230 -4.349 1.00 93.88 82 THR A O 1
ATOM 636 N N . TRP A 1 83 ? -14.729 1.007 -6.145 1.00 94.50 83 TRP A N 1
ATOM 637 C CA . TRP A 1 83 ? -13.867 -0.036 -5.608 1.00 94.50 83 TRP A CA 1
ATOM 638 C C . TRP A 1 83 ? -12.528 0.555 -5.191 1.00 94.50 83 TRP A C 1
ATOM 640 O O . TRP A 1 83 ? -11.924 1.328 -5.936 1.00 94.50 83 TRP A O 1
ATOM 650 N N . LEU A 1 84 ? -12.040 0.154 -4.018 1.00 93.88 84 LEU A N 1
ATOM 651 C CA . LEU A 1 84 ? -10.715 0.506 -3.516 1.00 93.88 84 LEU A CA 1
ATOM 652 C C . LEU A 1 84 ? -9.873 -0.758 -3.354 1.00 93.88 84 LEU A C 1
ATOM 654 O O . LEU A 1 84 ? -10.363 -1.793 -2.908 1.00 93.88 84 LEU A O 1
ATOM 658 N N . SER A 1 85 ? -8.591 -0.667 -3.690 1.00 93.44 85 SER A N 1
ATOM 659 C CA . SER A 1 85 ? -7.607 -1.713 -3.411 1.00 93.44 85 SER A CA 1
ATOM 660 C C . SER A 1 85 ? -6.395 -1.103 -2.747 1.00 93.44 85 SER A C 1
ATOM 662 O O . SER A 1 85 ? -5.868 -0.093 -3.205 1.00 93.44 85 SER A O 1
ATOM 664 N N . VAL A 1 86 ? -5.896 -1.771 -1.715 1.00 93.56 86 VAL A N 1
ATOM 665 C CA . VAL A 1 86 ? -4.610 -1.436 -1.111 1.00 93.56 86 VAL A CA 1
ATOM 666 C C . VAL A 1 86 ? -3.514 -2.245 -1.793 1.00 93.56 86 VAL A C 1
ATOM 668 O O . VAL A 1 86 ? -3.678 -3.436 -2.053 1.00 93.56 86 VAL A O 1
ATOM 671 N N . VAL A 1 87 ? -2.397 -1.594 -2.102 1.00 92.25 87 VAL A N 1
ATOM 672 C CA . VAL A 1 87 ? -1.212 -2.224 -2.682 1.00 92.25 87 VAL A CA 1
ATOM 673 C C . VAL A 1 87 ? -0.010 -1.894 -1.811 1.00 92.25 87 VAL A C 1
ATOM 675 O O . VAL A 1 87 ? 0.254 -0.732 -1.519 1.00 92.25 87 VAL A O 1
ATOM 678 N N . ASP A 1 88 ? 0.708 -2.936 -1.410 1.00 90.81 88 ASP A N 1
ATOM 679 C CA . ASP A 1 88 ? 1.885 -2.898 -0.543 1.00 90.81 88 ASP A CA 1
ATOM 680 C C . ASP A 1 88 ? 3.077 -3.470 -1.322 1.00 90.81 88 ASP A C 1
ATOM 682 O O . ASP A 1 88 ? 3.004 -4.557 -1.907 1.00 90.81 88 ASP A O 1
ATOM 686 N N . TYR A 1 89 ? 4.159 -2.697 -1.424 1.00 88.88 89 TYR A N 1
ATOM 687 C CA . TYR A 1 89 ? 5.303 -3.068 -2.246 1.00 88.88 89 TYR A CA 1
ATOM 688 C C . TYR A 1 89 ? 6.260 -3.942 -1.441 1.00 88.88 89 TYR A C 1
ATOM 690 O O . TYR A 1 89 ? 6.910 -3.496 -0.495 1.00 88.88 89 TYR A O 1
ATOM 698 N N . LYS A 1 90 ? 6.430 -5.196 -1.866 1.00 87.81 90 LYS A N 1
ATOM 699 C CA . LYS A 1 90 ? 7.385 -6.122 -1.249 1.00 87.81 90 LYS A CA 1
ATOM 700 C C . LYS A 1 90 ? 8.486 -6.497 -2.230 1.00 87.81 90 LYS A C 1
ATOM 702 O O . LYS A 1 90 ? 8.241 -6.835 -3.383 1.00 87.81 90 LYS A O 1
ATOM 707 N N . SER A 1 91 ? 9.726 -6.441 -1.749 1.00 83.19 91 SER A N 1
ATOM 708 C CA . SER A 1 91 ? 10.894 -6.950 -2.474 1.00 83.19 91 SER A CA 1
ATOM 709 C C . SER A 1 91 ? 11.014 -8.474 -2.391 1.00 83.19 91 SER A C 1
ATOM 711 O O . SER A 1 91 ? 11.716 -9.076 -3.202 1.00 83.19 91 SER A O 1
ATOM 713 N N . SER A 1 92 ? 10.349 -9.104 -1.416 1.00 83.06 92 SER A N 1
ATOM 714 C CA . SER A 1 92 ? 10.285 -10.558 -1.282 1.00 83.06 92 SER A CA 1
ATOM 715 C C . SER A 1 92 ? 9.185 -11.143 -2.169 1.00 83.06 92 SER A C 1
ATOM 717 O O . SER A 1 92 ? 8.146 -10.529 -2.386 1.00 83.06 92 SER A O 1
ATOM 719 N N . GLY A 1 93 ? 9.389 -12.372 -2.645 1.00 81.12 93 GLY A N 1
ATOM 720 C CA . GLY A 1 93 ? 8.371 -13.127 -3.384 1.00 81.12 93 GLY A CA 1
ATOM 721 C C . GLY A 1 93 ? 7.343 -13.828 -2.490 1.00 81.12 93 GLY A C 1
ATOM 722 O O . GLY A 1 93 ? 6.714 -14.781 -2.938 1.00 81.12 93 GLY A O 1
ATOM 723 N N . ARG A 1 94 ? 7.221 -13.435 -1.216 1.00 83.31 94 ARG A N 1
ATOM 724 C CA . ARG A 1 94 ? 6.296 -14.075 -0.274 1.00 83.31 94 ARG A CA 1
ATOM 725 C C . ARG A 1 94 ? 4.877 -13.603 -0.580 1.00 83.31 94 ARG A C 1
ATOM 727 O O . ARG A 1 94 ? 4.623 -12.402 -0.585 1.00 83.31 94 ARG A O 1
ATOM 734 N N . SER A 1 95 ? 3.965 -14.539 -0.811 1.00 87.50 95 SER A N 1
ATOM 735 C CA . SER A 1 95 ? 2.537 -14.242 -0.906 1.00 87.50 95 SER A CA 1
ATOM 736 C C . SER A 1 95 ? 1.944 -13.956 0.472 1.00 87.50 95 SER A C 1
ATOM 738 O O . SER A 1 95 ? 2.487 -14.379 1.492 1.00 87.50 95 SER A O 1
ATOM 740 N N . PHE A 1 96 ? 0.809 -13.262 0.498 1.00 89.12 96 PHE A N 1
ATOM 741 C CA . PHE A 1 96 ? 0.018 -13.139 1.716 1.00 89.12 96 PHE A CA 1
ATOM 742 C C . PHE A 1 96 ? -0.454 -14.524 2.180 1.00 89.12 96 PHE A C 1
ATOM 744 O O . PHE A 1 96 ? -0.942 -15.314 1.370 1.00 89.12 96 PHE A O 1
ATOM 751 N N . ASP A 1 97 ? -0.302 -14.799 3.473 1.00 92.19 97 ASP A N 1
ATOM 752 C CA . ASP A 1 97 ? -0.736 -16.038 4.112 1.00 92.19 97 ASP A CA 1
ATOM 753 C C . ASP A 1 97 ? -1.806 -15.710 5.164 1.00 92.19 97 ASP A C 1
ATOM 755 O O . ASP A 1 97 ? -1.560 -15.011 6.150 1.00 92.19 97 ASP A O 1
ATOM 759 N N . VAL A 1 98 ? -3.015 -16.224 4.936 1.00 91.25 98 VAL A N 1
ATOM 760 C CA . VAL A 1 98 ? -4.174 -16.007 5.810 1.00 91.25 98 VAL A CA 1
ATOM 761 C C . VAL A 1 98 ? -3.975 -16.672 7.175 1.00 91.25 98 VAL A C 1
ATOM 763 O O . VAL A 1 98 ? -4.431 -16.139 8.183 1.00 91.25 98 VAL A O 1
ATOM 766 N N . THR A 1 99 ? -3.281 -17.810 7.242 1.00 95.12 99 THR A N 1
ATOM 767 C CA . THR A 1 99 ? -2.946 -18.479 8.504 1.00 95.12 99 THR A CA 1
ATOM 768 C C . THR A 1 99 ? -1.987 -17.623 9.323 1.00 95.12 99 THR A C 1
ATOM 770 O O . THR A 1 99 ? -2.165 -17.470 10.530 1.00 95.12 99 THR A O 1
A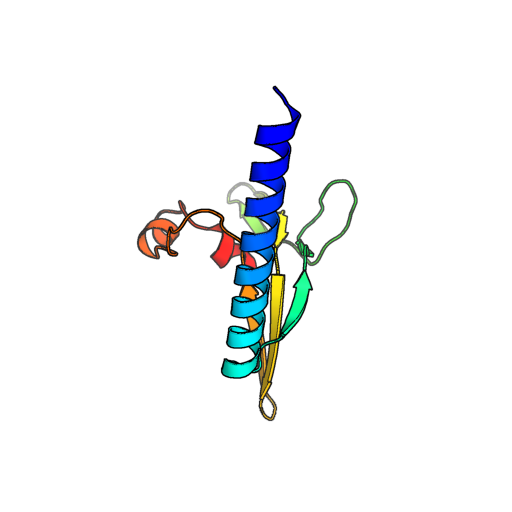TOM 773 N N . GLU A 1 100 ? -1.008 -16.990 8.684 1.00 94.38 100 GLU A N 1
ATOM 774 C CA . GLU A 1 100 ? -0.117 -16.062 9.381 1.00 94.38 100 GLU A CA 1
ATOM 775 C C . GLU A 1 100 ? -0.844 -14.819 9.882 1.00 94.38 100 GLU A C 1
ATOM 777 O O . GLU A 1 100 ? -0.572 -14.355 10.989 1.00 94.38 100 GLU A O 1
ATOM 782 N N . ALA A 1 101 ? -1.781 -14.292 9.095 1.00 92.88 101 ALA A N 1
ATOM 783 C CA . ALA A 1 101 ? -2.627 -13.187 9.520 1.00 92.88 101 ALA A CA 1
ATOM 784 C C . ALA A 1 101 ? -3.522 -13.588 10.704 1.00 92.88 101 ALA A C 1
ATOM 786 O O . ALA A 1 101 ? -3.609 -12.848 11.680 1.00 92.88 101 ALA A O 1
ATOM 787 N N . TYR A 1 102 ? -4.098 -14.793 10.677 1.00 93.94 102 TYR A N 1
ATOM 788 C CA . TYR A 1 102 ? -4.895 -15.342 11.777 1.00 93.94 102 TYR A CA 1
ATOM 789 C C . TYR A 1 102 ? -4.109 -15.406 13.094 1.00 93.94 102 TYR A C 1
ATOM 791 O O . TYR A 1 102 ? -4.627 -15.050 14.150 1.00 93.94 102 TYR A O 1
ATOM 799 N N . TYR A 1 103 ? -2.836 -15.799 13.032 1.00 96.25 103 TYR A N 1
ATOM 800 C CA . TYR A 1 103 ? -1.942 -15.814 14.193 1.00 96.25 103 TYR A CA 1
ATOM 801 C C . TYR A 1 103 ? -1.258 -14.463 14.474 1.00 96.25 103 TYR A C 1
ATOM 803 O O . TYR A 1 103 ? -0.359 -14.392 15.311 1.00 96.25 103 TYR A O 1
ATOM 811 N N . GLY A 1 104 ? -1.660 -13.383 13.798 1.00 92.88 104 GLY A N 1
ATOM 812 C CA . GLY A 1 104 ? -1.164 -12.028 14.050 1.00 92.88 104 GLY A CA 1
ATOM 813 C C . GLY A 1 104 ? 0.234 -11.723 13.501 1.00 92.88 104 GLY A C 1
ATOM 814 O O . GLY A 1 104 ? 0.801 -10.680 13.816 1.00 92.88 104 GLY A O 1
ATOM 815 N N . MET A 1 105 ? 0.809 -12.596 12.673 1.00 94.00 105 MET A N 1
ATOM 816 C CA . MET A 1 105 ? 2.154 -12.426 12.108 1.00 94.00 105 MET A CA 1
ATOM 817 C C . MET A 1 105 ? 2.168 -11.551 10.844 1.00 94.00 105 MET A C 1
ATOM 819 O O . MET A 1 105 ? 3.182 -10.920 10.546 1.00 94.00 105 MET A O 1
ATOM 823 N N . ALA A 1 106 ? 1.050 -11.481 10.113 1.00 91.50 106 ALA A N 1
ATOM 824 C CA . ALA A 1 106 ? 0.925 -10.752 8.846 1.00 91.50 106 ALA A CA 1
ATOM 825 C C . ALA A 1 106 ? -0.271 -9.777 8.843 1.00 91.50 106 ALA A C 1
ATOM 827 O O . ALA A 1 106 ? -1.172 -9.874 8.016 1.00 91.50 106 ALA A O 1
ATOM 828 N N . MET A 1 107 ? -0.288 -8.818 9.775 1.00 90.94 107 MET A N 1
ATOM 829 C CA . MET A 1 107 ? -1.447 -7.929 9.987 1.00 90.94 107 MET A CA 1
ATOM 830 C C . MET A 1 107 ? -1.504 -6.693 9.085 1.00 90.94 107 MET A C 1
ATOM 832 O O . MET A 1 107 ? -2.556 -6.077 8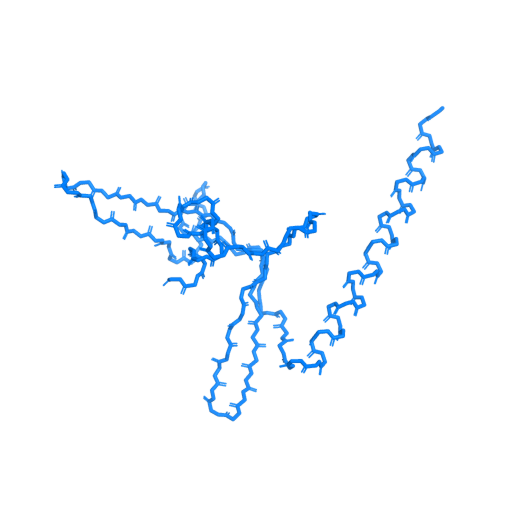.972 1.00 90.94 107 MET A O 1
ATOM 836 N N . GLN A 1 108 ? -0.395 -6.326 8.440 1.00 90.12 108 GLN A N 1
ATOM 837 C CA . GLN A 1 108 ? -0.237 -5.026 7.777 1.00 90.12 108 GLN A CA 1
ATOM 838 C C . GLN A 1 108 ? -1.355 -4.726 6.757 1.00 90.12 108 GLN A C 1
ATOM 840 O O . GLN A 1 108 ? -1.981 -3.677 6.848 1.00 90.12 108 GLN A O 1
ATOM 845 N N . LEU A 1 109 ? -1.654 -5.661 5.845 1.00 90.38 109 LEU A N 1
ATOM 846 C CA . LEU A 1 109 ? -2.721 -5.488 4.848 1.00 90.38 109 LEU A CA 1
ATOM 847 C C . LEU A 1 109 ? -4.119 -5.426 5.474 1.00 90.38 109 LEU A C 1
ATOM 849 O O . LEU A 1 109 ? -4.952 -4.660 5.003 1.00 90.38 109 LEU A O 1
ATOM 853 N N . LEU A 1 110 ? -4.370 -6.200 6.536 1.00 88.69 110 LEU A N 1
ATOM 854 C CA . LEU A 1 110 ? -5.663 -6.196 7.225 1.00 88.69 110 LEU A CA 1
ATOM 855 C C . LEU A 1 110 ? -5.902 -4.871 7.951 1.00 88.69 110 LEU A C 1
ATOM 857 O O . LEU A 1 110 ? -6.998 -4.336 7.888 1.00 88.69 110 LEU A O 1
ATOM 861 N N . THR A 1 111 ? -4.866 -4.303 8.574 1.00 88.88 111 THR A N 1
ATOM 862 C CA . THR A 1 111 ? -4.949 -2.990 9.230 1.00 88.88 111 THR A CA 1
ATOM 863 C C . THR A 1 111 ? -5.259 -1.857 8.250 1.00 88.88 111 THR A C 1
ATOM 865 O O . THR A 1 111 ? -5.751 -0.818 8.666 1.00 88.88 111 THR A O 1
ATOM 868 N N . TYR A 1 112 ? -4.958 -2.016 6.960 1.00 89.50 112 TYR A N 1
ATOM 869 C CA . TYR A 1 112 ? -5.211 -0.977 5.961 1.00 89.50 112 TYR A CA 1
ATOM 870 C C . TYR A 1 112 ? -6.649 -0.947 5.432 1.00 89.50 112 TYR A C 1
ATOM 872 O O . TYR A 1 112 ? -7.003 0.011 4.748 1.00 89.50 112 TYR A O 1
ATOM 880 N N . LEU A 1 113 ? -7.436 -1.996 5.683 1.00 81.88 113 LEU A N 1
ATOM 881 C CA . LEU A 1 113 ? -8.790 -2.169 5.144 1.00 81.88 113 LEU A CA 1
ATOM 882 C C . LEU A 1 113 ? -9.902 -1.935 6.180 1.00 81.88 113 LEU A C 1
ATOM 884 O O . LEU A 1 113 ? -11.071 -2.043 5.818 1.00 81.88 113 LEU A O 1
ATOM 888 N N . ASP A 1 114 ? -9.537 -1.653 7.429 1.00 71.44 114 ASP A N 1
ATOM 889 C CA . ASP A 1 114 ? -10.439 -1.362 8.555 1.00 71.44 114 ASP A CA 1
ATOM 890 C C . ASP A 1 114 ? -10.655 0.155 8.698 1.00 71.44 114 ASP A C 1
ATOM 892 O O . ASP A 1 114 ? -11.819 0.589 8.853 1.00 71.44 114 ASP A O 1
#

Foldseek 3Di:
DPVVVVVVVVVVVVVVVVVVVVVLVVVCVVPVKDWPDAFFKEDADPNDHGHHFDWDQDPVRDIDTDIDTFGTWIWHDDDPDIDIDGDDDDPDPDDDDVVCVVVVNRCPRVRVVD

Organism: Staphylococcus aureus (NCBI:txid1280)

Secondary structure (DSSP, 8-state):
-HHHHHHHHHHHHHHHHHHHHHHHHHHHHHH--EEEEEEEEESEETTEE-BPPEEEE-TTS-EEEE-EEEEEEEEEEETTEEEEEEE---SS-PPP-HHHHHTTSS-HHHHT--

pLDDT: mean 90.56, std 6.81, range [51.69, 97.06]

Sequence (114 aa):
DSSARMNYIRYQLGQTIQKVTWALQKQSKNTGMHPLQTEILFGQIAGAKGITGLELPLSNGGKLHVRGKIDRIDVASEQEDTWLSVVDYKSSGRSFDVTEAYYGMAMQLLTYLD

InterPro domains:
  IPR011604 PD-(D/E)XK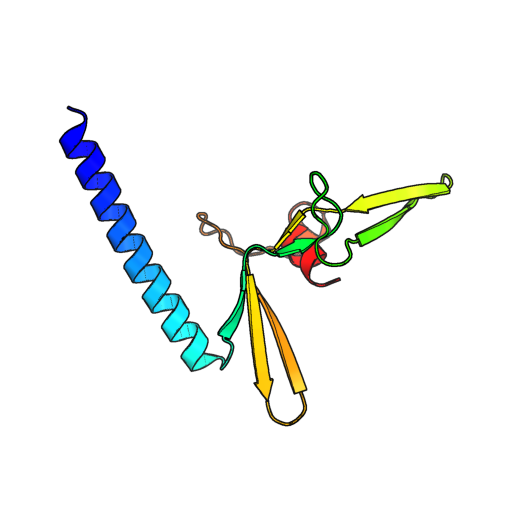 endonuclease-like domain superfamily [G3DSA:3.90.320.10] (2-114)
  IPR038726 PD-(D/E)XK endonuclease-like domain, AddAB-type [PF12705] (7-113)

Radius of gyration: 18.64 Å; chains: 1; bounding box: 59×34×50 Å